Protein AF-A0A7W8T7N9-F1 (afdb_monomer_lite)

pLDDT: mean 82.43, std 18.81, range [44.59, 98.25]

Radius of gyration: 15.75 Å; chains: 1; bounding box: 43×38×38 Å

Foldseek 3Di:
DDDADDAEEDEDQEAEDDAEEDEKEFQDDDPPGGIHYYHHHNHYYYYDYHYHYDHDDDPDDDGPPPPPPDD

Se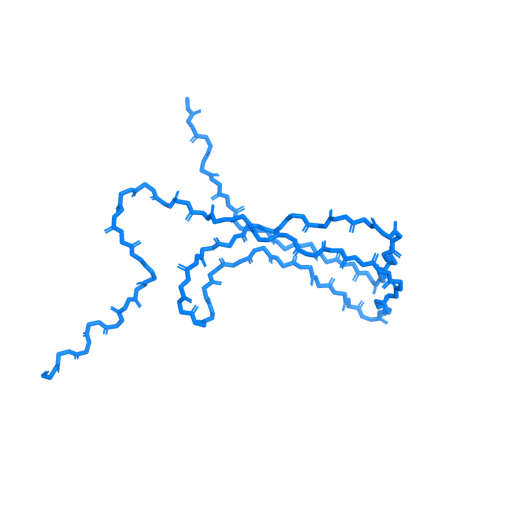condary structure (DSSP, 8-state):
--PPP---EEEES-EEEEEEEEEEEE--SSTT--B-EEEE-SS-EEEEEEEEEEE---SSS--S-------

Sequence (71 aa):
MRRLKSIKTLTTASYTGVNGTISLNTFLGADGSPSDRLIINGGTASGDTLLRTSPMLEGLGQGPPATESRW

Structure (mmCIF, N/CA/C/O backbone):
data_AF-A0A7W8T7N9-F1
#
_entry.id   AF-A0A7W8T7N9-F1
#
loop_
_atom_site.group_PDB
_atom_site.id
_atom_site.type_symbol
_atom_site.label_atom_id
_atom_site.label_alt_id
_atom_site.label_comp_id
_atom_site.label_asym_id
_atom_site.label_entity_id
_atom_site.label_seq_id
_atom_site.pdbx_PDB_ins_code
_atom_site.Cartn_x
_atom_site.Cartn_y
_atom_site.Cartn_z
_atom_site.occupancy
_atom_site.B_iso_or_equiv
_atom_site.auth_seq_id
_atom_site.auth_comp_id
_atom_site.auth_asym_id
_atom_site.auth_atom_id
_atom_site.pdbx_PDB_model_num
ATOM 1 N N . MET A 1 1 ? -10.193 25.221 14.974 1.00 48.50 1 MET A N 1
ATOM 2 C CA . MET A 1 1 ? -10.898 24.285 14.064 1.00 48.50 1 MET A CA 1
ATOM 3 C C . MET A 1 1 ? -10.017 23.059 13.850 1.00 48.50 1 MET A C 1
ATOM 5 O O . MET A 1 1 ? -8.870 23.233 13.461 1.00 48.50 1 MET A O 1
ATOM 9 N N . ARG A 1 2 ? -10.496 21.840 14.129 1.00 60.34 2 ARG A N 1
ATOM 10 C CA . ARG A 1 2 ? -9.742 20.593 13.896 1.00 60.34 2 ARG A CA 1
ATOM 11 C C . ARG A 1 2 ? -10.207 20.007 12.560 1.00 60.34 2 ARG A C 1
ATOM 13 O O . ARG A 1 2 ? -11.378 19.671 12.434 1.00 60.34 2 ARG A O 1
ATOM 20 N N . ARG A 1 3 ? -9.338 19.936 11.543 1.00 59.84 3 ARG A N 1
ATOM 21 C CA . ARG A 1 3 ? -9.690 19.247 10.288 1.00 59.84 3 ARG A CA 1
ATOM 22 C C . ARG A 1 3 ? -9.815 17.751 10.574 1.00 59.84 3 ARG A C 1
ATOM 24 O O . ARG A 1 3 ? -8.880 17.149 11.098 1.00 59.84 3 ARG A O 1
ATOM 31 N N . LEU A 1 4 ? -10.967 17.173 10.248 1.00 63.16 4 LEU A N 1
ATOM 32 C CA . LEU A 1 4 ? -11.167 15.727 10.273 1.00 63.16 4 LEU A CA 1
ATOM 33 C C . LEU A 1 4 ? -10.283 15.084 9.200 1.00 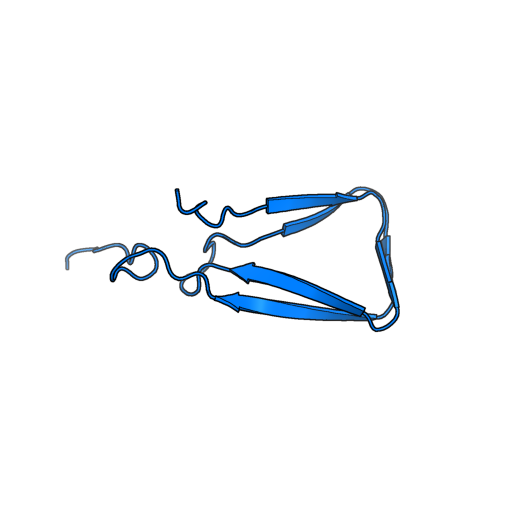63.16 4 LEU A C 1
ATOM 35 O O . LEU A 1 4 ? -10.089 15.640 8.114 1.00 63.16 4 LEU A O 1
ATOM 39 N N . LYS A 1 5 ? -9.713 13.923 9.518 1.00 68.12 5 LYS A N 1
ATOM 40 C CA . LYS A 1 5 ? -8.975 13.125 8.541 1.00 68.12 5 LYS A CA 1
ATOM 41 C C . LYS A 1 5 ? -10.001 12.505 7.591 1.00 68.12 5 LYS A C 1
ATOM 43 O O . LYS A 1 5 ? -10.977 11.923 8.039 1.00 68.12 5 LYS A O 1
ATOM 48 N N . SER A 1 6 ? -9.793 12.689 6.292 1.00 80.56 6 SER A N 1
ATOM 49 C CA . SER A 1 6 ? -10.674 12.191 5.233 1.00 80.56 6 SER A CA 1
ATOM 50 C C . SER A 1 6 ? -9.901 11.241 4.324 1.00 80.56 6 SER A C 1
ATOM 52 O O . SER A 1 6 ? -8.734 11.525 4.005 1.00 80.56 6 SER A O 1
ATOM 54 N N . ILE A 1 7 ? -10.564 10.143 3.953 1.00 90.75 7 ILE A N 1
ATOM 55 C CA . ILE A 1 7 ? -10.076 9.095 3.055 1.00 90.75 7 ILE A CA 1
ATOM 56 C C . ILE A 1 7 ? -9.886 9.655 1.643 1.00 90.75 7 ILE A C 1
ATOM 58 O O . ILE A 1 7 ? -10.702 10.444 1.164 1.00 90.75 7 ILE A O 1
ATOM 62 N N . LYS A 1 8 ? -8.795 9.265 0.981 1.00 93.06 8 LYS A N 1
ATOM 63 C CA . LYS A 1 8 ? -8.403 9.778 -0.336 1.00 93.06 8 LYS A CA 1
ATOM 64 C C . LYS A 1 8 ? -8.127 8.664 -1.328 1.00 93.06 8 LYS A C 1
ATOM 66 O O . LYS A 1 8 ? -7.608 7.607 -0.984 1.00 93.06 8 LYS A O 1
ATOM 71 N N . THR A 1 9 ? -8.390 8.976 -2.589 1.00 96.44 9 THR A N 1
ATOM 72 C CA . THR A 1 9 ? -8.003 8.153 -3.730 1.00 96.44 9 THR A CA 1
ATOM 73 C C . THR A 1 9 ? -6.973 8.913 -4.550 1.00 96.44 9 THR A C 1
ATOM 75 O O . THR A 1 9 ? -7.221 10.048 -4.955 1.00 96.44 9 THR A O 1
ATOM 78 N N . LEU A 1 10 ? -5.830 8.285 -4.800 1.00 96.50 10 LEU A N 1
ATOM 79 C CA . LEU A 1 10 ? -4.850 8.721 -5.784 1.00 96.50 10 LEU A CA 1
ATOM 80 C C . LEU A 1 10 ? -4.956 7.803 -6.998 1.00 96.50 10 LEU A C 1
ATOM 82 O O . LEU A 1 10 ? -4.788 6.594 -6.864 1.00 96.50 10 LEU A O 1
ATOM 86 N N . THR A 1 11 ? -5.204 8.373 -8.172 1.00 97.75 11 THR A N 1
ATOM 87 C CA . THR A 1 11 ? -5.234 7.628 -9.434 1.00 97.75 11 THR A CA 1
ATOM 88 C C . THR A 1 11 ? -4.043 8.033 -10.290 1.00 97.75 11 THR A C 1
ATOM 90 O O . THR A 1 11 ? -3.783 9.222 -10.463 1.00 97.75 11 THR A O 1
ATOM 93 N N . THR A 1 12 ? -3.331 7.055 -10.838 1.00 97.25 12 THR A N 1
ATOM 94 C CA . THR A 1 12 ? -2.203 7.250 -11.758 1.00 97.25 12 THR A CA 1
ATOM 95 C C . THR A 1 12 ? -2.297 6.264 -12.920 1.00 97.25 12 THR A C 1
ATOM 97 O O . THR A 1 12 ? -2.961 5.236 -12.804 1.00 97.25 12 THR A O 1
ATOM 100 N N . ALA A 1 13 ? -1.636 6.559 -14.040 1.00 97.88 13 ALA A N 1
ATOM 101 C CA . ALA A 1 13 ? -1.538 5.621 -15.157 1.00 97.88 13 ALA A CA 1
ATOM 102 C C . ALA A 1 13 ? -0.609 4.443 -14.814 1.00 97.88 13 ALA A C 1
ATOM 104 O O . ALA A 1 13 ? -1.016 3.291 -14.900 1.00 97.88 13 ALA A O 1
ATOM 105 N N . SER A 1 14 ? 0.604 4.744 -14.345 1.00 97.31 14 SER A N 1
ATOM 106 C CA . SER A 1 14 ? 1.622 3.773 -13.921 1.00 97.31 14 SER A CA 1
ATOM 107 C C . SER A 1 14 ? 2.213 4.177 -12.570 1.00 97.31 14 SER A C 1
ATOM 109 O O . SER A 1 14 ? 2.134 5.344 -12.169 1.00 97.31 14 SER A O 1
ATOM 111 N N . TYR A 1 15 ? 2.829 3.224 -11.876 1.00 96.88 15 TYR A N 1
ATOM 112 C CA . TYR A 1 15 ? 3.532 3.460 -10.618 1.00 96.88 15 TYR A CA 1
ATOM 113 C C . TYR A 1 15 ? 4.797 2.602 -10.552 1.00 96.88 15 TYR A C 1
ATOM 115 O O . TYR A 1 15 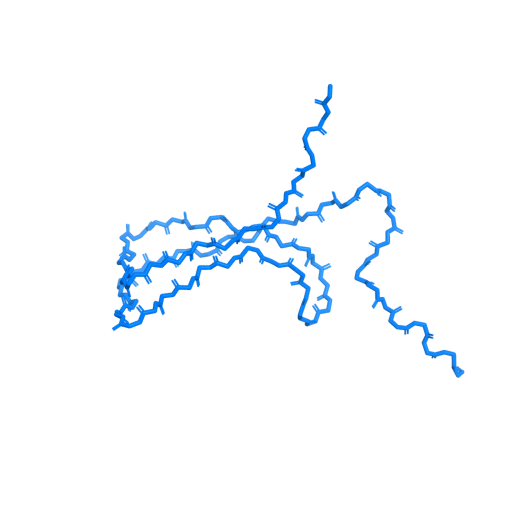? 4.733 1.391 -10.746 1.00 96.88 15 TYR A O 1
ATOM 123 N N . THR A 1 16 ? 5.934 3.224 -10.244 1.00 97.81 16 THR A N 1
ATOM 124 C CA . THR A 1 16 ? 7.198 2.519 -10.010 1.00 97.81 16 THR A CA 1
ATOM 125 C C . THR A 1 16 ? 7.653 2.760 -8.578 1.00 97.81 16 THR A C 1
ATOM 127 O O . THR A 1 16 ? 7.950 3.891 -8.192 1.00 97.81 16 THR A O 1
ATOM 130 N N . GLY A 1 17 ? 7.687 1.691 -7.790 1.00 97.19 17 GLY A N 1
ATOM 131 C CA . GLY A 1 17 ? 8.264 1.659 -6.456 1.00 97.19 17 GLY A CA 1
ATOM 132 C C . GLY A 1 17 ? 9.787 1.631 -6.511 1.00 97.19 17 GLY A C 1
ATOM 133 O O . GLY A 1 17 ? 10.380 0.909 -7.310 1.00 97.19 17 GLY A O 1
ATOM 134 N N . VAL A 1 18 ? 10.433 2.426 -5.659 1.00 97.25 18 VAL A N 1
ATOM 135 C CA . VAL A 1 18 ? 11.900 2.489 -5.554 1.00 97.25 18 VAL A CA 1
ATOM 136 C C . VAL A 1 18 ? 12.302 2.364 -4.085 1.00 97.25 18 VAL A C 1
ATOM 138 O O . VAL A 1 18 ? 12.860 3.287 -3.499 1.00 97.25 18 VAL A O 1
ATOM 141 N N . ASN A 1 19 ? 11.936 1.239 -3.459 1.00 96.81 19 ASN A N 1
ATOM 142 C CA . ASN A 1 19 ? 12.132 0.980 -2.024 1.00 96.81 19 ASN A CA 1
ATOM 143 C C . ASN A 1 19 ? 11.501 2.064 -1.121 1.00 96.81 19 ASN A C 1
ATOM 145 O O . ASN A 1 19 ? 11.971 2.350 -0.020 1.00 96.81 19 ASN A O 1
ATOM 149 N N . GLY A 1 20 ? 10.429 2.694 -1.610 1.00 95.75 20 GLY A N 1
ATOM 150 C CA . GLY A 1 20 ? 9.699 3.745 -0.907 1.00 95.75 20 GLY A CA 1
ATOM 151 C C . GLY A 1 20 ? 8.600 3.190 -0.002 1.00 95.75 20 GLY A C 1
ATOM 152 O O . GLY A 1 20 ? 8.246 2.015 -0.067 1.00 95.75 20 GLY A O 1
ATOM 153 N N . THR A 1 21 ? 8.013 4.053 0.831 1.00 97.56 21 THR A N 1
ATOM 154 C CA . THR A 1 21 ? 6.842 3.712 1.654 1.00 97.56 21 THR A CA 1
ATOM 155 C C . THR A 1 21 ? 5.651 4.592 1.296 1.00 97.56 21 THR A C 1
ATOM 157 O O . THR A 1 21 ? 5.750 5.818 1.358 1.00 97.56 21 THR A O 1
ATOM 160 N N . ILE A 1 22 ? 4.500 3.982 1.015 1.00 96.38 22 ILE A N 1
ATOM 161 C CA . ILE A 1 22 ? 3.214 4.683 0.963 1.00 96.38 22 ILE A CA 1
ATOM 162 C C . ILE A 1 22 ? 2.510 4.471 2.299 1.00 96.38 22 ILE A C 1
ATOM 164 O O . ILE A 1 22 ? 2.246 3.342 2.710 1.00 96.38 22 ILE A O 1
ATOM 168 N N . SER A 1 23 ? 2.202 5.571 2.986 1.00 95.06 23 SER A N 1
ATOM 169 C CA . SER A 1 23 ? 1.356 5.525 4.178 1.00 95.06 23 SER A CA 1
ATOM 170 C C . SER A 1 23 ? -0.104 5.693 3.771 1.00 95.06 23 SER A C 1
ATOM 172 O O . SER A 1 23 ? -0.470 6.723 3.208 1.00 95.06 23 SER A O 1
ATOM 174 N N . LEU A 1 24 ? -0.919 4.688 4.071 1.00 94.56 24 LEU A N 1
ATOM 175 C CA . LEU A 1 24 ? -2.354 4.681 3.823 1.00 94.56 24 LEU A CA 1
ATOM 176 C C . LEU A 1 24 ? -3.089 4.862 5.139 1.00 94.56 24 LEU A C 1
ATOM 178 O O . LEU A 1 24 ? -2.752 4.252 6.154 1.00 94.56 24 LEU A O 1
ATOM 182 N N . ASN A 1 25 ? -4.108 5.699 5.119 1.00 92.31 25 ASN A N 1
ATOM 183 C CA . ASN A 1 25 ? -5.048 5.775 6.212 1.00 92.31 25 ASN A CA 1
ATOM 184 C C . ASN A 1 25 ? -6.109 4.686 6.075 1.00 92.31 25 ASN A C 1
ATOM 186 O O . ASN A 1 25 ? -6.691 4.540 5.004 1.00 92.31 25 ASN A O 1
ATOM 190 N N . THR A 1 26 ? -6.408 3.988 7.166 1.00 89.06 26 THR A N 1
ATOM 191 C CA . THR A 1 26 ? -7.391 2.900 7.166 1.00 89.06 26 THR A CA 1
ATOM 192 C C . THR A 1 26 ? -8.232 2.965 8.431 1.00 89.06 26 THR A C 1
ATOM 194 O O . THR A 1 26 ? -7.694 3.026 9.538 1.00 89.06 26 THR A O 1
ATOM 197 N N . PHE A 1 27 ? -9.554 2.924 8.281 1.00 88.50 27 PHE A N 1
ATOM 198 C CA . PHE A 1 27 ? -10.423 2.507 9.377 1.00 88.50 27 PHE A CA 1
ATOM 199 C C . PHE A 1 27 ? -10.256 0.999 9.537 1.00 88.50 27 PHE A C 1
ATOM 201 O O . PHE A 1 27 ? -10.453 0.254 8.584 1.00 88.50 27 PHE A O 1
ATOM 208 N N . LEU A 1 28 ? -9.797 0.549 10.703 1.00 86.62 28 LEU A N 1
ATOM 209 C CA . LEU A 1 28 ? -9.528 -0.869 10.914 1.00 86.62 28 LEU A CA 1
ATOM 210 C C . LEU A 1 28 ? -10.783 -1.591 11.402 1.00 86.62 28 LEU A C 1
ATOM 212 O O . LEU A 1 28 ? -11.345 -1.243 12.438 1.00 86.62 28 LEU A O 1
ATOM 216 N N . GLY A 1 29 ? -11.157 -2.642 10.679 1.00 83.25 29 GLY A N 1
ATOM 217 C CA . GLY A 1 29 ? -12.049 -3.689 11.150 1.00 83.25 29 GLY A CA 1
ATOM 218 C C . GLY A 1 29 ? -12.526 -4.581 10.009 1.00 83.25 29 GLY A C 1
ATOM 219 O O . GLY A 1 29 ? -11.688 -5.259 9.433 1.00 83.25 29 GLY A O 1
ATOM 220 N N . ALA A 1 30 ? -13.823 -4.637 9.701 1.00 87.00 30 ALA A N 1
ATOM 221 C CA . ALA A 1 30 ? -14.356 -5.588 8.721 1.00 87.00 30 ALA A CA 1
ATOM 222 C C . ALA A 1 30 ? -13.887 -5.312 7.278 1.00 87.00 30 ALA A C 1
ATOM 224 O O . ALA A 1 30 ? -13.413 -4.216 6.952 1.00 87.00 30 ALA A O 1
ATOM 225 N N . ASP A 1 31 ? -14.078 -6.291 6.394 1.00 88.88 31 ASP A N 1
ATOM 226 C CA . ASP A 1 31 ? -13.844 -6.110 4.963 1.00 88.88 31 ASP A CA 1
ATOM 227 C C . ASP A 1 31 ? -14.661 -4.936 4.413 1.00 88.88 31 ASP A C 1
ATOM 229 O O . ASP A 1 31 ? -15.791 -4.670 4.824 1.00 88.88 31 ASP A O 1
ATOM 233 N N . GLY A 1 32 ? -14.065 -4.193 3.482 1.00 84.75 32 GLY A N 1
ATOM 234 C CA . GLY A 1 32 ? -14.676 -2.978 2.945 1.00 84.75 32 GLY A CA 1
ATOM 235 C C . GLY A 1 32 ? -14.552 -1.752 3.852 1.00 84.75 32 GLY A C 1
ATOM 236 O O . GLY A 1 32 ? -15.053 -0.689 3.477 1.00 84.75 32 GLY A O 1
ATOM 237 N N . SER A 1 33 ? -13.851 -1.851 4.990 1.00 88.25 33 SER A N 1
ATOM 238 C CA . SER A 1 33 ? -13.574 -0.683 5.827 1.00 88.25 33 SER A CA 1
ATOM 239 C C . SER A 1 33 ? -12.922 0.442 5.008 1.00 88.25 33 SER A C 1
ATOM 241 O O . SER A 1 33 ? -11.992 0.185 4.227 1.00 88.25 33 SER A O 1
ATOM 243 N N . PRO A 1 34 ? -13.379 1.699 5.160 1.00 90.50 34 PRO A N 1
ATOM 244 C CA . PRO A 1 34 ? -12.866 2.798 4.359 1.00 90.50 34 PRO A CA 1
ATOM 245 C C . PRO A 1 34 ? -11.350 2.948 4.523 1.00 90.50 34 PRO A C 1
ATOM 247 O O . PRO A 1 34 ? -10.821 3.029 5.632 1.00 90.50 34 PRO A O 1
ATOM 250 N N . SER A 1 35 ? -10.647 2.983 3.397 1.00 92.81 35 SER A N 1
ATOM 251 C CA . SER A 1 35 ? -9.191 3.099 3.337 1.00 92.81 35 SER A CA 1
ATOM 252 C C . SER A 1 35 ? -8.791 4.021 2.205 1.00 92.81 35 SER A C 1
ATOM 254 O O . SER A 1 35 ? -9.490 4.087 1.189 1.00 92.81 35 SER A O 1
ATOM 256 N N . ASP A 1 36 ? -7.657 4.698 2.366 1.00 96.00 36 ASP A N 1
ATOM 257 C CA . ASP A 1 36 ? -6.998 5.380 1.261 1.00 96.00 36 ASP A CA 1
ATOM 258 C C . ASP A 1 36 ? -6.694 4.378 0.143 1.00 96.00 36 ASP A C 1
ATOM 260 O O . ASP A 1 36 ? -6.382 3.210 0.391 1.00 96.00 36 ASP A O 1
ATOM 264 N N . ARG A 1 37 ? -6.786 4.843 -1.102 1.00 95.81 37 ARG A N 1
ATOM 265 C CA . ARG A 1 37 ? -6.626 4.003 -2.291 1.00 95.81 37 ARG A CA 1
ATOM 266 C C . ARG A 1 37 ? -5.569 4.583 -3.214 1.00 95.81 37 ARG A C 1
ATOM 268 O O . ARG A 1 37 ? -5.597 5.774 -3.518 1.00 95.81 37 ARG A O 1
ATOM 275 N N . LEU A 1 38 ? -4.691 3.720 -3.711 1.00 96.12 38 LEU A N 1
ATOM 276 C CA . LEU A 1 38 ? -3.906 3.967 -4.916 1.00 96.12 38 LEU A CA 1
ATOM 277 C C . LEU A 1 38 ? -4.528 3.144 -6.046 1.00 96.12 38 LEU A C 1
ATOM 279 O O . LEU A 1 38 ? -4.596 1.921 -5.951 1.00 96.12 38 LEU A O 1
ATOM 283 N N . ILE A 1 39 ? -4.986 3.813 -7.098 1.00 97.56 39 ILE A N 1
ATOM 284 C CA . ILE A 1 39 ? -5.510 3.187 -8.310 1.00 97.56 39 ILE A CA 1
ATOM 285 C C . ILE A 1 3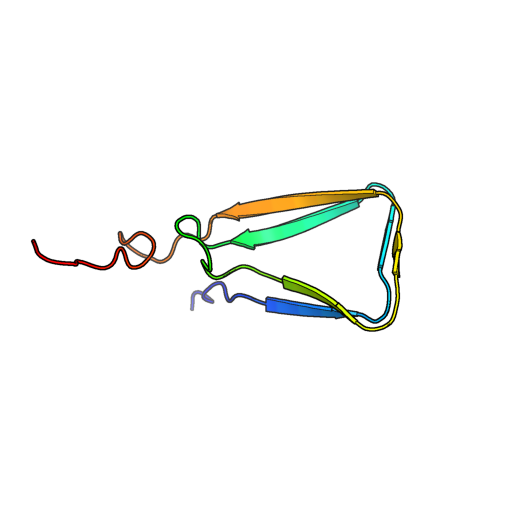9 ? -4.481 3.388 -9.420 1.00 97.56 39 ILE A C 1
ATOM 287 O O . ILE A 1 39 ? -4.130 4.519 -9.750 1.00 97.56 39 ILE A O 1
ATOM 291 N N . ILE A 1 40 ? -4.019 2.290 -10.009 1.00 97.50 40 ILE A N 1
ATOM 292 C CA . ILE A 1 40 ? -3.166 2.294 -11.200 1.00 97.50 40 ILE A CA 1
ATOM 293 C C . ILE A 1 40 ? -4.060 1.874 -12.363 1.00 97.50 40 ILE A C 1
ATOM 295 O O . ILE A 1 40 ? -4.549 0.747 -12.383 1.00 97.50 40 ILE A O 1
ATOM 299 N N . ASN A 1 41 ? -4.344 2.799 -13.278 1.00 97.50 41 ASN A N 1
ATOM 300 C CA . ASN A 1 41 ? -5.331 2.605 -14.336 1.00 97.50 41 ASN A CA 1
ATOM 301 C C . ASN A 1 41 ? -4.686 2.706 -15.724 1.00 97.50 41 ASN A C 1
ATOM 303 O O . ASN A 1 41 ? -4.326 3.794 -16.169 1.00 97.50 41 ASN A O 1
ATOM 307 N N . GLY A 1 42 ? -4.582 1.570 -16.415 1.00 93.62 42 GLY A N 1
ATOM 308 C CA . GLY A 1 42 ? -4.115 1.478 -17.803 1.00 93.62 42 GLY A CA 1
ATOM 309 C C . GLY A 1 42 ? -2.618 1.205 -17.983 1.00 93.62 42 GLY A C 1
ATOM 310 O O . GLY A 1 42 ? -2.222 0.773 -19.061 1.00 93.62 42 GLY A O 1
ATOM 311 N N . GLY A 1 43 ? -1.794 1.410 -16.955 1.00 94.31 43 GLY A N 1
ATOM 312 C CA . GLY A 1 43 ? -0.360 1.114 -16.969 1.00 94.31 43 GLY A CA 1
ATOM 313 C C . GLY A 1 43 ? 0.050 0.024 -15.977 1.00 94.31 43 GLY A C 1
ATOM 314 O O . GLY A 1 43 ? -0.760 -0.805 -15.564 1.00 94.31 43 GLY A O 1
ATOM 315 N N . THR A 1 44 ? 1.330 0.006 -15.599 1.00 96.44 44 THR A N 1
ATOM 316 C CA . THR A 1 44 ? 1.923 -1.054 -14.764 1.00 96.44 44 THR A CA 1
ATOM 317 C C . THR A 1 44 ? 2.313 -0.556 -13.377 1.00 96.44 44 THR A C 1
ATOM 319 O O . THR A 1 44 ? 2.808 0.565 -13.228 1.00 96.44 44 THR A O 1
ATOM 322 N N . ALA A 1 45 ? 2.160 -1.428 -12.378 1.00 96.81 45 ALA A N 1
ATOM 323 C CA . ALA A 1 45 ? 2.845 -1.324 -11.094 1.00 96.81 45 ALA A CA 1
ATOM 324 C C . ALA A 1 45 ? 4.162 -2.110 -11.178 1.00 96.81 45 ALA A C 1
ATOM 326 O O . ALA A 1 45 ? 4.135 -3.296 -11.505 1.00 96.81 45 ALA A O 1
ATOM 327 N N . SER A 1 46 ? 5.301 -1.476 -10.916 1.00 97.50 46 SER A N 1
ATOM 328 C CA . SER A 1 46 ? 6.615 -2.130 -10.960 1.00 97.50 46 SER A CA 1
ATOM 329 C C . SER A 1 46 ? 7.515 -1.699 -9.803 1.00 97.50 46 SER A C 1
ATOM 331 O O . SER A 1 46 ? 7.253 -0.685 -9.161 1.00 97.50 46 SER A O 1
ATOM 333 N N . GLY A 1 47 ? 8.579 -2.464 -9.543 1.00 96.94 47 GLY A N 1
ATOM 334 C CA . GLY A 1 47 ? 9.505 -2.216 -8.435 1.00 96.94 47 GLY A CA 1
ATOM 335 C C . GLY A 1 47 ? 8.910 -2.518 -7.056 1.00 96.94 47 GLY A C 1
ATOM 336 O O . GLY A 1 47 ? 7.862 -3.153 -6.948 1.00 96.94 47 GLY A O 1
ATOM 337 N N . ASP A 1 48 ? 9.588 -2.048 -6.009 1.00 97.62 48 ASP A N 1
ATOM 338 C CA . ASP A 1 48 ? 9.271 -2.377 -4.617 1.00 97.62 48 ASP A CA 1
ATOM 339 C C . ASP A 1 48 ? 8.743 -1.168 -3.842 1.00 97.62 48 ASP A C 1
ATOM 341 O O . ASP A 1 48 ? 9.354 -0.091 -3.830 1.00 97.62 48 ASP A O 1
ATOM 345 N N . THR A 1 49 ? 7.632 -1.377 -3.137 1.00 97.94 49 THR A N 1
ATOM 346 C CA . THR A 1 49 ? 7.017 -0.384 -2.252 1.00 97.94 49 THR A CA 1
ATOM 347 C C . THR A 1 49 ? 6.492 -1.047 -0.993 1.00 97.94 49 THR A C 1
ATOM 349 O O . THR A 1 49 ? 5.730 -2.010 -1.047 1.00 97.94 49 THR A O 1
ATOM 352 N N . LEU A 1 50 ? 6.819 -0.460 0.153 1.00 98.25 50 LEU A N 1
ATOM 353 C CA . LEU A 1 50 ? 6.211 -0.816 1.424 1.00 98.25 50 LEU A CA 1
ATOM 354 C C . LEU A 1 50 ? 4.881 -0.069 1.590 1.00 98.25 50 LEU A C 1
ATOM 356 O O . LEU A 1 50 ? 4.821 1.158 1.482 1.00 98.25 50 LEU A O 1
ATOM 360 N N . LEU A 1 51 ? 3.806 -0.796 1.888 1.00 96.12 51 LEU A N 1
ATOM 361 C CA . LEU A 1 51 ? 2.519 -0.205 2.257 1.00 96.12 51 LEU A CA 1
ATOM 362 C C . LEU A 1 51 ? 2.383 -0.205 3.778 1.00 96.12 51 LEU A C 1
ATOM 364 O O . LEU A 1 51 ? 2.378 -1.258 4.410 1.00 96.12 51 LEU A O 1
ATOM 368 N N . ARG A 1 52 ? 2.269 0.986 4.371 1.00 95.50 52 ARG A N 1
ATOM 369 C CA . ARG A 1 52 ? 2.075 1.150 5.815 1.00 95.50 52 ARG A CA 1
ATOM 370 C C . ARG A 1 52 ? 0.674 1.658 6.106 1.00 95.50 52 ARG A C 1
ATOM 372 O O . ARG A 1 52 ? 0.343 2.793 5.768 1.00 95.50 52 ARG A O 1
ATOM 379 N N . THR A 1 53 ? -0.117 0.864 6.810 1.00 91.62 53 THR A N 1
ATOM 380 C CA . THR A 1 53 ? -1.453 1.261 7.257 1.00 91.62 53 THR A CA 1
ATOM 381 C C . THR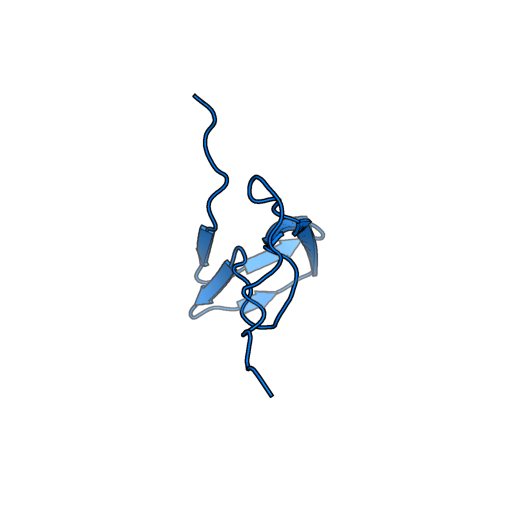 A 1 53 ? -1.380 2.028 8.572 1.00 91.62 53 THR A C 1
ATOM 383 O O . THR A 1 53 ? -0.777 1.570 9.541 1.00 91.62 53 THR A O 1
ATOM 386 N N . SER A 1 54 ? -2.008 3.199 8.611 1.00 90.00 54 SER A N 1
ATOM 387 C CA . SER A 1 54 ? -2.188 4.007 9.815 1.00 90.00 54 SER A CA 1
ATOM 388 C C . SER A 1 54 ? -3.657 3.952 10.238 1.00 90.00 54 SER A C 1
ATOM 390 O O . SER A 1 54 ? -4.510 4.402 9.462 1.00 90.00 54 SER A O 1
ATOM 392 N N . PRO A 1 55 ? -3.967 3.434 11.440 1.00 87.56 55 PRO A N 1
ATOM 393 C CA . PRO A 1 55 ? -5.331 3.400 11.945 1.00 87.56 55 PRO A CA 1
ATOM 394 C C . PRO A 1 55 ? -5.926 4.806 12.041 1.00 87.56 55 PRO A C 1
ATOM 396 O O . PRO A 1 55 ? -5.286 5.739 12.538 1.00 87.56 55 PRO A O 1
ATOM 399 N N . MET A 1 56 ? -7.167 4.946 11.594 1.00 81.88 56 MET A N 1
ATOM 400 C CA . MET A 1 56 ? -7.995 6.108 11.886 1.00 81.88 56 MET A CA 1
ATOM 401 C C . MET A 1 56 ? -8.779 5.887 13.170 1.00 81.88 56 MET A C 1
ATOM 403 O O . MET A 1 56 ? -9.482 4.894 13.309 1.00 81.88 56 MET A O 1
ATOM 407 N N . LEU A 1 57 ? -8.679 6.846 14.088 1.00 70.44 57 LEU A N 1
ATOM 408 C CA . LEU A 1 57 ? -9.598 6.982 15.212 1.00 70.44 57 LEU A CA 1
ATOM 409 C C . LEU A 1 57 ? -10.659 8.001 14.800 1.00 70.44 57 LEU A C 1
ATOM 411 O O . LEU A 1 57 ? -10.360 9.196 14.696 1.00 70.44 57 LEU A O 1
ATOM 415 N N . GLU A 1 58 ? -11.883 7.543 14.555 1.00 60.78 58 GLU A N 1
ATOM 416 C CA . GLU A 1 58 ? -13.028 8.443 14.648 1.00 60.78 58 GLU A CA 1
ATOM 417 C C . GLU A 1 58 ? -13.210 8.817 16.122 1.00 60.78 58 GLU A C 1
ATOM 419 O O . GLU A 1 58 ? -12.915 8.028 17.023 1.00 60.78 58 GLU A O 1
ATOM 424 N N . GLY A 1 59 ? -13.603 10.057 16.396 1.00 56.53 59 GLY A N 1
ATOM 425 C CA . GLY A 1 59 ? -13.880 10.459 17.768 1.00 56.53 59 GLY A CA 1
ATOM 426 C C . GLY A 1 59 ? -14.919 9.520 18.385 1.00 56.53 59 GLY A C 1
ATOM 427 O O . GLY A 1 59 ? -16.022 9.429 17.874 1.00 56.53 59 GLY A O 1
ATOM 428 N N . LEU A 1 60 ? -14.550 8.878 19.496 1.00 45.34 60 LEU A N 1
ATOM 429 C CA . LEU A 1 60 ? -15.417 8.126 20.409 1.00 45.34 60 LEU A CA 1
ATOM 430 C C . LEU A 1 60 ? -16.098 6.862 19.828 1.00 45.34 60 LEU A C 1
ATOM 432 O O . LEU A 1 60 ? -17.262 6.869 19.457 1.00 45.34 60 LEU A O 1
ATOM 436 N N . GLY A 1 61 ? -15.408 5.723 19.940 1.00 45.25 61 GLY A N 1
ATOM 437 C CA . GLY A 1 61 ? -16.027 4.535 20.547 1.00 45.25 61 GLY A CA 1
ATOM 438 C C . GLY A 1 61 ? -17.021 3.698 19.736 1.00 45.25 61 GLY A C 1
ATOM 439 O O . GLY A 1 61 ? -17.879 3.060 20.343 1.00 45.25 61 GLY A O 1
ATOM 440 N N . GLN A 1 62 ? -16.903 3.619 18.414 1.00 47.47 62 GLN A N 1
ATOM 441 C CA . GLN A 1 62 ? -17.576 2.577 17.632 1.00 47.47 62 GLN A CA 1
ATOM 442 C C . GLN A 1 62 ? -16.565 2.006 16.631 1.00 47.47 62 GLN A C 1
ATOM 444 O O . GLN A 1 62 ? -15.886 2.758 15.933 1.00 47.47 62 GLN A O 1
ATOM 449 N N . GLY A 1 63 ? -16.405 0.679 16.616 1.00 46.38 63 GLY A N 1
ATOM 450 C CA . GLY A 1 63 ? -15.676 -0.020 15.555 1.00 46.38 63 GLY A CA 1
ATOM 451 C C . GLY A 1 63 ? -16.392 0.136 14.204 1.00 46.38 63 GLY A C 1
ATOM 452 O O . GLY A 1 63 ? -17.319 0.941 14.094 1.00 46.38 63 GLY A O 1
ATOM 453 N N . PRO A 1 64 ? -16.023 -0.641 13.166 1.00 55.25 64 PRO A N 1
ATOM 454 C CA . PRO A 1 64 ? -16.857 -0.730 11.963 1.00 55.25 64 PRO A CA 1
ATOM 455 C C . PRO A 1 64 ? -18.306 -0.982 12.382 1.00 55.25 64 PRO A C 1
ATOM 457 O O . PRO A 1 64 ? -18.487 -1.609 13.430 1.00 55.25 64 PRO A O 1
ATOM 460 N N . PRO A 1 65 ? -19.320 -0.562 11.605 1.00 52.06 65 PRO A N 1
ATOM 461 C CA . PRO A 1 65 ? -20.693 -0.960 11.877 1.00 52.06 65 PRO A CA 1
ATOM 462 C C . PRO A 1 65 ? -20.752 -2.492 11.860 1.00 52.06 65 PRO A C 1
ATOM 464 O O . PRO A 1 65 ? -20.865 -3.119 10.809 1.00 52.06 65 PRO A O 1
ATOM 467 N N . ALA A 1 66 ? -20.598 -3.107 13.031 1.00 52.19 66 ALA A N 1
ATOM 468 C CA . ALA A 1 66 ? -20.924 -4.491 13.247 1.00 52.19 66 ALA A CA 1
ATOM 469 C C . ALA A 1 66 ? -22.433 -4.503 13.109 1.00 52.19 66 ALA A C 1
ATOM 471 O O . ALA A 1 66 ? -23.139 -3.893 13.909 1.00 52.19 66 ALA A O 1
ATOM 472 N N . THR A 1 67 ? -22.907 -5.096 12.021 1.00 50.75 67 THR A N 1
ATOM 473 C CA . THR A 1 67 ? -24.315 -5.371 11.800 1.00 50.75 67 THR A CA 1
ATOM 474 C C . THR A 1 67 ? -24.868 -6.001 13.075 1.00 50.75 67 THR A C 1
ATOM 476 O O . THR A 1 67 ? -24.616 -7.177 13.341 1.00 50.75 67 THR A O 1
ATOM 479 N N . GLU A 1 68 ? -25.600 -5.226 13.876 1.00 47.62 68 GLU A N 1
ATOM 480 C CA . GLU A 1 68 ? -26.444 -5.745 14.945 1.00 47.62 68 GLU A CA 1
ATOM 481 C C . GLU A 1 68 ? -27.550 -6.563 14.272 1.00 47.62 68 GLU A C 1
ATOM 483 O O . GLU A 1 68 ? -28.652 -6.092 13.996 1.00 47.62 68 GLU A O 1
ATOM 488 N N . SER A 1 69 ? -27.224 -7.804 13.925 1.00 44.59 69 SER A N 1
ATOM 489 C CA . SER A 1 69 ? -28.192 -8.799 13.489 1.00 44.59 69 SER A CA 1
ATOM 490 C C . SER A 1 69 ? -28.588 -9.596 14.717 1.00 44.59 69 SER A C 1
ATOM 492 O O . SER A 1 69 ? -27.985 -10.596 15.088 1.00 44.59 69 SER A O 1
ATOM 494 N N . ARG A 1 70 ? -29.602 -9.038 15.374 1.00 47.97 70 ARG A N 1
ATOM 495 C CA . ARG A 1 70 ? -30.406 -9.641 16.427 1.00 47.97 70 ARG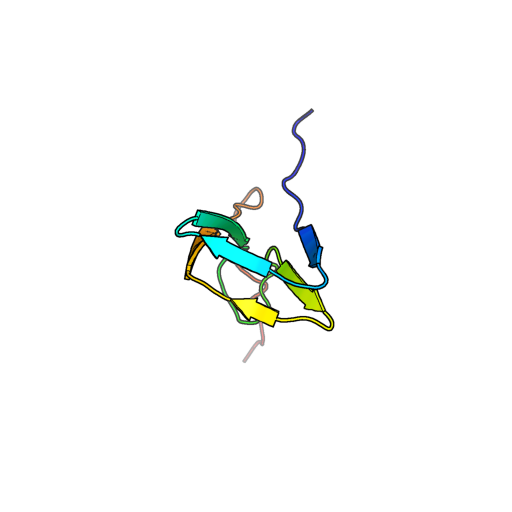 A CA 1
ATOM 496 C C . ARG A 1 70 ? -30.811 -11.069 16.034 1.00 47.97 70 ARG A C 1
ATOM 498 O O . ARG A 1 70 ? -31.676 -11.215 15.174 1.00 47.97 70 ARG A O 1
ATOM 505 N N . TRP A 1 71 ? -30.226 -12.060 16.707 1.00 52.78 71 TRP A N 1
ATOM 506 C CA . TRP A 1 71 ? -30.791 -13.385 16.981 1.00 52.78 71 TRP A CA 1
ATOM 507 C C . TRP A 1 71 ? -30.371 -13.812 18.382 1.00 52.78 71 TRP A C 1
ATOM 509 O O . TRP A 1 71 ? -29.155 -13.744 18.669 1.00 52.78 71 TRP A O 1
#